Protein AF-A0A3D1IVK3-F1 (afdb_monomer_lite)

Sequence (91 aa):
RDKATSNICTAQALLANMTAMYACYHGPDGLRKIAGRVHSLARFLAAGLERLGHAVQHAVYFDTLAVQHANQTAEDLARIAEAYRINLRVL

Secondary structure (DSSP, 8-state):
-TT-S----S--HHHHHHHHHHHHHHHHHHHHHHHHHHHHHHHHHHHHHHHTT-EES-S--SS---EE-SSS-HHHHHHHHHHTT------

pLDDT: mean 95.6, std 5.66, range [63.56, 98.81]

Foldseek 3Di:
DVPDPDPDDDDPVVVVVVVVVVCVVCDPVNVVVVQVVLQVVQVVVQVVCVVVVWHFPDPDDRNDTDIHDDPDAPVVVQVVVVVVVDGDDDD

Radius of gyration: 19.81 Å; chains: 1; bounding box: 35×41×50 Å

Structure (mmCIF, N/CA/C/O backbone):
data_AF-A0A3D1IVK3-F1
#
_entry.id   AF-A0A3D1IVK3-F1
#
loop_
_atom_site.group_PDB
_atom_site.id
_atom_site.type_symbol
_atom_site.label_atom_id
_atom_site.label_alt_id
_atom_site.label_comp_id
_atom_site.label_asym_id
_atom_site.label_entity_id
_atom_site.label_seq_id
_atom_site.pdbx_PDB_ins_code
_atom_site.Cartn_x
_atom_site.Cartn_y
_atom_site.Cartn_z
_atom_site.occupancy
_atom_site.B_iso_or_equiv
_atom_site.auth_seq_id
_atom_site.auth_comp_id
_atom_site.auth_asym_id
_atom_site.auth_atom_id
_atom_site.pdbx_PDB_model_num
ATOM 1 N N . ARG A 1 1 ? 14.255 24.872 -28.600 1.00 63.56 1 ARG A N 1
ATOM 2 C CA . ARG A 1 1 ? 14.164 25.057 -27.132 1.00 63.56 1 ARG A CA 1
ATOM 3 C C . ARG A 1 1 ? 12.724 25.364 -26.734 1.00 63.56 1 ARG A C 1
ATOM 5 O O . ARG A 1 1 ? 12.174 24.569 -25.996 1.00 63.56 1 ARG A O 1
ATOM 12 N N . ASP A 1 2 ? 12.063 26.343 -27.354 1.00 68.06 2 ASP A N 1
ATOM 13 C CA . ASP A 1 2 ? 10.670 26.721 -27.003 1.00 68.06 2 ASP A CA 1
ATOM 14 C C . ASP A 1 2 ? 9.566 25.860 -27.649 1.00 68.06 2 ASP A C 1
ATOM 16 O O . ASP A 1 2 ? 8.383 26.112 -27.465 1.00 68.06 2 ASP A O 1
ATOM 20 N N . LYS A 1 3 ? 9.947 24.838 -28.426 1.00 82.75 3 LYS A N 1
ATOM 21 C CA . LYS A 1 3 ? 9.035 23.869 -29.063 1.00 82.75 3 LYS A CA 1
ATOM 22 C C . LYS A 1 3 ? 9.238 22.430 -28.565 1.00 82.75 3 LYS A C 1
ATOM 24 O O . LYS A 1 3 ? 8.793 21.492 -29.217 1.00 82.75 3 LYS A O 1
ATOM 29 N N . ALA A 1 4 ? 9.974 22.237 -27.467 1.00 88.81 4 ALA A N 1
ATOM 30 C CA . ALA A 1 4 ? 10.091 20.921 -26.840 1.00 88.81 4 ALA A CA 1
ATOM 31 C C . ALA A 1 4 ? 8.789 20.577 -26.096 1.00 88.81 4 ALA A C 1
ATOM 33 O O . ALA A 1 4 ? 8.132 21.466 -25.563 1.00 88.81 4 ALA A O 1
ATOM 34 N N . THR A 1 5 ? 8.429 19.293 -26.035 1.00 93.94 5 THR A N 1
ATOM 35 C CA . THR A 1 5 ? 7.233 18.808 -25.316 1.00 93.94 5 THR A CA 1
ATOM 36 C C . THR A 1 5 ? 7.374 18.889 -23.794 1.00 93.94 5 THR A C 1
ATOM 38 O O . THR A 1 5 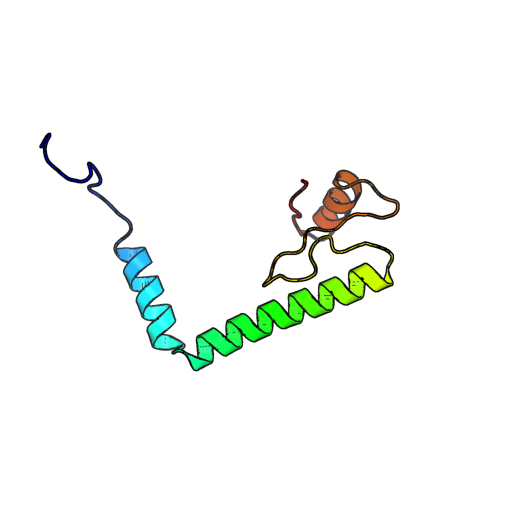? 6.379 18.828 -23.078 1.00 93.94 5 THR A O 1
ATOM 41 N N . SER A 1 6 ? 8.604 19.025 -23.292 1.00 94.38 6 SER A N 1
ATOM 42 C CA . SER A 1 6 ? 8.919 19.239 -21.883 1.00 94.38 6 SER A CA 1
ATOM 43 C C . SER A 1 6 ? 10.264 19.951 -21.739 1.00 94.38 6 SER A C 1
ATOM 45 O O . SER A 1 6 ? 11.120 19.882 -22.623 1.00 94.38 6 SER A O 1
ATOM 47 N N . ASN A 1 7 ? 10.445 20.623 -20.604 1.00 93.50 7 ASN A N 1
ATOM 48 C CA . ASN A 1 7 ? 11.706 21.219 -20.171 1.00 93.50 7 ASN A CA 1
ATOM 49 C C . ASN A 1 7 ? 12.518 20.294 -19.241 1.00 93.50 7 ASN A C 1
ATOM 51 O O . ASN A 1 7 ? 13.562 20.717 -18.741 1.00 93.50 7 ASN A O 1
ATOM 55 N N . ILE A 1 8 ? 12.056 19.060 -18.989 1.00 94.00 8 ILE A N 1
ATOM 56 C CA . ILE A 1 8 ? 12.790 18.083 -18.180 1.00 94.00 8 ILE A CA 1
ATOM 57 C C . ILE A 1 8 ? 14.132 17.743 -18.843 1.00 94.00 8 ILE A C 1
ATOM 59 O O . ILE A 1 8 ? 14.209 17.553 -20.056 1.00 94.00 8 ILE A O 1
ATOM 63 N N . CYS A 1 9 ? 15.194 17.671 -18.041 1.00 94.25 9 CYS A N 1
ATOM 64 C CA . CYS A 1 9 ? 16.543 17.364 -18.515 1.00 94.25 9 CYS A CA 1
ATOM 65 C C . CYS A 1 9 ? 17.100 16.153 -17.756 1.00 94.25 9 CYS A C 1
ATOM 67 O O . CYS A 1 9 ? 17.063 15.035 -18.264 1.00 94.25 9 CYS A O 1
ATOM 69 N N . THR A 1 10 ? 17.507 16.332 -16.496 1.00 94.88 10 THR A N 1
ATOM 70 C CA . THR A 1 10 ? 17.805 15.201 -15.609 1.00 94.88 10 THR A CA 1
ATOM 71 C C . THR A 1 10 ? 16.506 14.630 -15.059 1.00 94.88 10 THR A C 1
ATOM 73 O O . THR A 1 10 ? 15.722 15.336 -14.427 1.00 94.88 10 THR A O 1
ATOM 76 N N . ALA A 1 11 ? 16.292 13.341 -15.296 1.00 95.75 11 ALA A N 1
ATOM 77 C CA . ALA A 1 11 ? 15.161 12.589 -14.768 1.00 95.75 11 ALA A CA 1
ATOM 78 C C . ALA A 1 11 ? 15.643 11.546 -13.742 1.00 95.75 11 ALA A C 1
ATOM 80 O O . ALA A 1 11 ? 16.675 11.717 -13.098 1.00 95.75 11 ALA A O 1
ATOM 81 N N . GLN A 1 12 ? 14.900 10.450 -13.591 1.00 97.81 12 GLN A N 1
ATOM 82 C CA . GLN A 1 12 ? 15.162 9.392 -12.612 1.00 97.81 12 GLN A CA 1
ATOM 83 C C . GLN A 1 12 ? 15.577 8.077 -13.288 1.00 97.81 12 GLN A C 1
ATOM 85 O O . GLN A 1 12 ? 15.051 7.013 -12.974 1.00 97.81 12 GLN A O 1
ATOM 90 N N . ALA A 1 13 ? 16.512 8.143 -14.243 1.00 97.81 13 ALA A N 1
ATOM 91 C CA . ALA A 1 13 ? 16.902 6.988 -15.063 1.00 97.81 13 ALA A CA 1
ATOM 92 C C . ALA A 1 13 ? 17.399 5.799 -14.220 1.00 97.81 13 ALA A C 1
ATOM 94 O O . ALA A 1 13 ? 17.012 4.658 -14.463 1.00 97.81 13 ALA A O 1
ATOM 95 N N . LEU A 1 14 ? 18.202 6.065 -13.184 1.00 98.31 14 LEU A N 1
ATOM 96 C CA . LEU A 1 14 ? 18.703 5.016 -12.297 1.00 98.31 14 LEU A CA 1
ATOM 97 C C . LEU A 1 14 ? 17.569 4.333 -11.514 1.00 98.31 14 LEU A C 1
ATOM 99 O O . LEU A 1 14 ? 17.497 3.106 -11.492 1.00 98.31 14 LEU A O 1
ATOM 103 N N . LEU A 1 15 ? 16.655 5.107 -10.920 1.00 98.44 15 LEU A N 1
ATOM 104 C CA . LEU A 1 15 ? 15.529 4.552 -10.158 1.00 98.44 15 LEU A CA 1
ATOM 105 C C . LEU A 1 15 ? 14.529 3.817 -11.062 1.00 98.44 15 LEU A C 1
ATOM 107 O O . LEU A 1 15 ? 13.971 2.796 -10.658 1.00 98.44 15 LEU A O 1
ATOM 111 N N . ALA A 1 16 ? 14.345 4.279 -12.302 1.00 98.62 16 ALA A N 1
ATOM 112 C CA . ALA A 1 16 ? 13.544 3.577 -13.302 1.00 98.62 16 ALA A CA 1
ATOM 113 C C . ALA A 1 16 ? 14.147 2.202 -13.633 1.00 98.62 16 ALA A C 1
ATOM 115 O O . ALA A 1 16 ? 13.429 1.202 -13.623 1.00 98.62 16 ALA A O 1
ATOM 116 N N . ASN A 1 17 ? 15.469 2.127 -13.824 1.00 98.69 17 ASN A N 1
ATOM 117 C CA . ASN A 1 17 ? 16.160 0.858 -14.050 1.00 98.69 17 ASN A CA 1
ATOM 118 C C . ASN A 1 17 ? 16.053 -0.077 -12.839 1.00 98.69 17 ASN A C 1
ATOM 120 O O . ASN A 1 17 ? 15.761 -1.257 -13.010 1.00 98.69 17 ASN A O 1
ATOM 124 N N . MET A 1 18 ? 16.222 0.434 -11.616 1.00 98.75 18 MET A N 1
ATOM 125 C CA . MET A 1 18 ? 16.032 -0.374 -10.403 1.00 98.75 18 MET A CA 1
ATOM 126 C C . MET A 1 18 ? 14.602 -0.917 -10.299 1.00 98.75 18 MET A C 1
ATOM 128 O O . MET A 1 18 ? 14.412 -2.085 -9.969 1.00 98.75 18 MET A O 1
ATOM 132 N N . THR A 1 19 ? 13.600 -0.100 -10.634 1.00 98.62 19 THR A N 1
ATOM 133 C CA . THR A 1 19 ? 12.185 -0.506 -10.619 1.00 98.62 19 THR A CA 1
ATOM 134 C C . THR A 1 19 ? 11.901 -1.580 -11.672 1.00 98.62 19 THR A C 1
ATOM 136 O O . THR A 1 19 ? 11.241 -2.576 -11.376 1.00 98.62 19 THR A O 1
ATOM 139 N N . ALA A 1 20 ? 12.444 -1.430 -12.884 1.00 98.75 20 ALA A N 1
ATOM 140 C CA . ALA A 1 20 ? 12.329 -2.440 -13.934 1.00 98.75 20 ALA A CA 1
ATOM 141 C C . ALA A 1 20 ? 12.983 -3.764 -13.507 1.00 98.75 20 ALA A C 1
ATOM 143 O O . ALA A 1 20 ? 12.381 -4.825 -13.653 1.00 98.75 20 ALA A O 1
ATOM 144 N N . MET A 1 21 ? 14.175 -3.703 -12.906 1.00 98.75 21 MET A N 1
ATOM 145 C CA . MET A 1 21 ? 14.875 -4.891 -12.409 1.00 98.75 21 MET A CA 1
ATOM 146 C C . MET A 1 21 ? 14.136 -5.564 -11.246 1.00 98.75 21 MET A C 1
ATOM 148 O O . MET A 1 21 ? 14.090 -6.790 -11.203 1.00 98.75 21 MET A O 1
ATOM 152 N N . TYR A 1 22 ? 13.494 -4.801 -10.355 1.00 98.81 22 TYR A N 1
ATOM 153 C CA . TYR A 1 22 ? 12.613 -5.348 -9.316 1.00 98.81 22 TYR A CA 1
ATOM 154 C C . TYR A 1 22 ? 11.457 -6.153 -9.927 1.00 98.81 22 TYR A C 1
ATOM 156 O O . TYR A 1 22 ? 11.188 -7.282 -9.509 1.00 98.81 22 TYR A O 1
ATOM 164 N N . ALA A 1 23 ? 10.810 -5.606 -10.960 1.00 98.75 23 ALA A N 1
ATOM 165 C CA . ALA A 1 23 ? 9.741 -6.298 -11.672 1.00 98.75 23 ALA A CA 1
ATOM 166 C C . ALA A 1 23 ? 10.245 -7.554 -12.406 1.00 98.75 23 ALA A C 1
ATOM 168 O O . ALA A 1 23 ? 9.611 -8.602 -12.299 1.00 98.75 23 ALA A O 1
ATOM 169 N N . CYS A 1 24 ? 11.394 -7.484 -13.091 1.00 98.62 24 CYS A N 1
ATOM 170 C CA . CYS A 1 24 ? 12.015 -8.641 -13.746 1.00 98.62 24 CYS A CA 1
ATOM 171 C C . CYS A 1 24 ? 12.372 -9.748 -12.748 1.00 98.62 24 CYS A C 1
ATOM 173 O O . CYS A 1 24 ? 12.122 -10.919 -13.018 1.00 98.62 24 CYS A O 1
ATOM 175 N N . TYR A 1 25 ? 12.934 -9.381 -11.594 1.00 98.75 25 TYR A N 1
ATOM 176 C CA . TYR A 1 25 ? 13.361 -10.330 -10.568 1.00 98.75 25 TYR A CA 1
ATOM 177 C C . TYR A 1 25 ? 12.182 -11.080 -9.942 1.00 98.75 25 TYR A C 1
ATOM 179 O O . TYR A 1 25 ? 12.243 -12.292 -9.748 1.00 98.75 25 TYR A O 1
ATOM 187 N N . HIS A 1 26 ? 11.097 -10.368 -9.629 1.00 98.75 26 HIS A N 1
ATOM 188 C CA . HIS A 1 26 ? 9.915 -10.982 -9.024 1.00 98.75 26 HIS A CA 1
ATOM 189 C C . HIS A 1 26 ? 8.988 -11.653 -10.044 1.00 98.75 26 HIS A C 1
ATOM 191 O O . HIS A 1 26 ? 8.278 -12.598 -9.690 1.00 98.75 26 HIS A O 1
ATOM 197 N N . GLY A 1 27 ? 8.966 -11.169 -11.286 1.00 98.81 27 GLY A N 1
ATOM 198 C CA . GLY A 1 27 ? 8.001 -11.589 -12.295 1.00 98.81 27 GLY A CA 1
ATOM 199 C C . GLY A 1 27 ? 6.544 -11.283 -11.901 1.00 98.81 27 GLY A C 1
ATOM 200 O O . GLY A 1 27 ? 6.260 -10.780 -10.807 1.00 98.81 27 GLY A O 1
ATOM 201 N N . PRO A 1 28 ? 5.574 -11.595 -12.777 1.00 98.69 28 PRO A N 1
ATOM 202 C CA . PRO A 1 28 ? 4.160 -11.322 -12.515 1.00 98.69 28 PRO A CA 1
ATOM 203 C C . PRO A 1 28 ? 3.630 -12.055 -11.274 1.00 98.69 28 PRO A C 1
ATOM 205 O O . PRO A 1 28 ? 2.866 -11.480 -10.497 1.00 98.69 28 PRO A O 1
ATOM 208 N N . ASP A 1 29 ? 4.061 -13.297 -11.044 1.00 98.69 29 ASP A N 1
ATOM 209 C CA . ASP A 1 29 ? 3.591 -14.096 -9.909 1.00 98.69 29 ASP A CA 1
ATOM 210 C C . ASP A 1 29 ? 4.161 -13.605 -8.576 1.00 98.69 29 ASP A C 1
ATOM 212 O O . ASP A 1 29 ? 3.432 -13.528 -7.583 1.00 98.69 29 ASP A O 1
ATOM 216 N N . GLY A 1 30 ? 5.436 -13.204 -8.543 1.00 98.75 30 GLY A N 1
ATOM 217 C CA . GLY A 1 30 ? 6.043 -12.614 -7.353 1.00 98.75 30 GLY A CA 1
ATOM 218 C C . GLY A 1 30 ? 5.394 -11.282 -6.987 1.00 98.75 30 GLY A C 1
ATOM 219 O O . GLY A 1 30 ? 5.040 -11.079 -5.824 1.00 98.75 30 GLY A O 1
ATOM 220 N N . LEU A 1 31 ? 5.144 -10.413 -7.972 1.00 98.81 31 LEU A N 1
ATOM 221 C CA . LEU A 1 31 ? 4.439 -9.149 -7.741 1.00 98.81 31 LEU A CA 1
ATOM 222 C C . LEU A 1 31 ? 3.000 -9.383 -7.255 1.00 98.81 31 LEU A C 1
ATOM 224 O O . LEU A 1 31 ? 2.575 -8.752 -6.286 1.00 98.81 31 LEU A O 1
ATOM 228 N N . ARG A 1 32 ? 2.269 -10.345 -7.840 1.00 98.81 32 ARG A N 1
ATOM 229 C CA . ARG A 1 32 ? 0.924 -10.724 -7.369 1.00 98.81 32 ARG A CA 1
ATOM 230 C C . ARG A 1 32 ? 0.955 -11.283 -5.946 1.00 98.81 32 ARG A C 1
ATOM 232 O O . ARG A 1 32 ? 0.064 -10.973 -5.158 1.00 98.81 32 ARG A O 1
ATOM 239 N N . LYS A 1 33 ? 1.979 -12.059 -5.583 1.00 98.81 33 LYS A N 1
ATOM 240 C CA . LYS A 1 33 ? 2.163 -12.579 -4.219 1.00 98.81 33 LYS A CA 1
ATOM 241 C C . LYS A 1 33 ? 2.423 -11.460 -3.210 1.00 98.81 33 LYS A C 1
ATOM 243 O O . LYS A 1 33 ? 1.837 -11.476 -2.128 1.00 98.81 33 LYS A O 1
ATOM 248 N N . ILE A 1 34 ? 3.272 -10.491 -3.555 1.00 98.81 34 ILE A N 1
ATOM 249 C CA . ILE A 1 34 ? 3.561 -9.325 -2.706 1.00 98.81 34 ILE A CA 1
ATOM 250 C C . ILE A 1 34 ? 2.284 -8.506 -2.505 1.00 98.81 34 ILE A C 1
ATOM 252 O O . ILE A 1 34 ? 1.884 -8.271 -1.364 1.00 98.81 34 ILE A O 1
ATOM 256 N N . ALA A 1 35 ? 1.595 -8.169 -3.597 1.00 98.81 35 ALA A N 1
ATOM 257 C CA . ALA A 1 35 ? 0.337 -7.433 -3.554 1.00 98.81 35 ALA A CA 1
ATOM 258 C C . ALA A 1 35 ? -0.740 -8.173 -2.743 1.00 98.81 35 ALA A C 1
ATOM 260 O O . ALA A 1 35 ? -1.378 -7.589 -1.869 1.00 98.81 35 ALA A O 1
ATOM 261 N N . GLY A 1 36 ? -0.899 -9.480 -2.971 1.00 98.81 36 GLY A N 1
ATOM 262 C CA . GLY A 1 36 ? -1.852 -10.318 -2.246 1.00 98.81 36 GLY A CA 1
ATOM 263 C C . GLY A 1 36 ? -1.564 -10.385 -0.746 1.00 98.81 36 GLY A C 1
ATOM 264 O O . GLY A 1 36 ? -2.495 -10.322 0.059 1.00 98.81 36 GLY A O 1
ATOM 265 N N . ARG A 1 37 ? -0.287 -10.450 -0.348 1.00 98.81 37 ARG A N 1
ATOM 266 C CA . ARG A 1 37 ? 0.115 -10.401 1.065 1.00 98.81 37 ARG A CA 1
ATOM 267 C C . ARG A 1 37 ? -0.236 -9.059 1.703 1.00 98.81 37 ARG A C 1
ATOM 269 O O . ARG A 1 37 ? -0.834 -9.059 2.775 1.00 98.81 37 ARG A O 1
ATOM 276 N N . VAL A 1 38 ? 0.128 -7.945 1.065 1.00 98.81 38 VAL A N 1
ATOM 277 C CA . VAL A 1 38 ? -0.164 -6.597 1.583 1.00 98.81 38 VAL A CA 1
ATOM 278 C C . VAL A 1 38 ? -1.674 -6.405 1.738 1.00 98.81 38 VAL A C 1
ATOM 280 O O . VAL A 1 38 ? -2.138 -6.059 2.822 1.00 98.81 38 VAL A O 1
ATOM 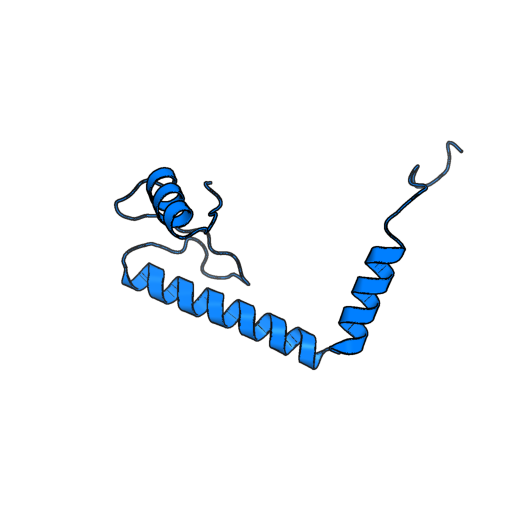283 N N . HIS A 1 39 ? -2.450 -6.744 0.706 1.00 98.81 39 HIS A N 1
ATOM 284 C CA . HIS A 1 39 ? -3.907 -6.654 0.753 1.00 98.81 39 HIS A CA 1
ATOM 285 C C . HIS A 1 39 ? -4.523 -7.548 1.843 1.00 98.81 39 HIS A C 1
ATOM 287 O O . HIS A 1 39 ? -5.432 -7.129 2.556 1.00 98.81 39 HIS A O 1
ATOM 293 N N . SER A 1 40 ? -4.003 -8.765 2.035 1.00 98.69 40 SER A N 1
ATOM 294 C CA . SER A 1 40 ? -4.479 -9.663 3.098 1.00 98.69 40 SER A CA 1
ATOM 295 C C . SER A 1 40 ? -4.231 -9.091 4.497 1.00 98.69 40 SER A C 1
ATOM 297 O O . SER A 1 40 ? -5.098 -9.206 5.361 1.00 98.69 40 SER A O 1
ATOM 299 N N . LEU A 1 41 ? -3.084 -8.438 4.719 1.00 98.81 41 LEU A N 1
ATOM 300 C CA . LEU A 1 41 ? -2.791 -7.752 5.982 1.00 98.81 41 LEU A CA 1
ATOM 301 C C . LEU A 1 41 ? -3.707 -6.540 6.196 1.00 98.81 41 LEU A C 1
ATOM 303 O O . LEU A 1 41 ? -4.218 -6.364 7.300 1.00 98.81 41 LEU A O 1
ATOM 307 N N . ALA A 1 42 ? -3.983 -5.755 5.151 1.00 98.69 42 ALA A N 1
ATOM 308 C CA . ALA A 1 42 ? -4.939 -4.650 5.230 1.00 98.69 42 ALA A CA 1
ATOM 309 C C .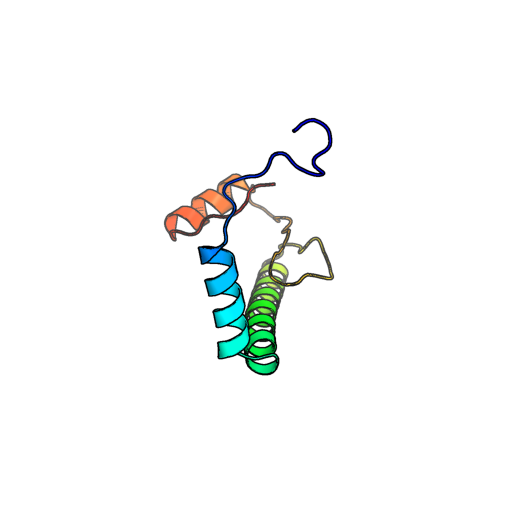 ALA A 1 42 ? -6.359 -5.146 5.554 1.00 98.69 42 ALA A C 1
ATOM 311 O O . ALA A 1 42 ? -7.040 -4.574 6.401 1.00 98.69 42 ALA A O 1
ATOM 312 N N . ARG A 1 43 ? -6.798 -6.261 4.952 1.00 98.50 43 ARG A N 1
ATOM 313 C CA . ARG A 1 43 ? -8.082 -6.904 5.289 1.00 98.50 43 ARG A CA 1
ATOM 314 C C . ARG A 1 43 ? -8.128 -7.412 6.726 1.00 98.50 43 ARG A C 1
ATOM 316 O O . ARG A 1 43 ? -9.146 -7.246 7.390 1.00 98.50 43 ARG A O 1
ATOM 323 N N . PHE A 1 44 ? -7.040 -8.011 7.201 1.00 98.50 44 PHE A N 1
ATOM 324 C CA . PHE A 1 44 ? -6.931 -8.453 8.587 1.00 98.50 44 PHE A CA 1
ATOM 325 C C . PHE A 1 44 ? -7.029 -7.272 9.563 1.00 98.50 44 PHE A C 1
ATOM 327 O O . PHE A 1 44 ? -7.780 -7.344 10.535 1.00 98.50 44 PHE A O 1
ATOM 334 N N . LEU A 1 45 ? -6.336 -6.166 9.270 1.00 98.25 45 LEU A N 1
ATOM 335 C CA . LEU A 1 45 ? -6.408 -4.938 10.060 1.00 98.25 45 LEU A CA 1
ATOM 336 C C . LEU A 1 45 ? -7.826 -4.349 10.072 1.00 98.25 45 LEU A C 1
ATOM 338 O O . LEU A 1 45 ? -8.337 -4.047 11.146 1.00 98.25 45 LEU A O 1
ATOM 342 N N . ALA A 1 46 ? -8.477 -4.241 8.911 1.00 98.25 46 ALA A N 1
ATOM 343 C CA . ALA A 1 46 ? -9.849 -3.745 8.792 1.00 98.25 46 ALA A CA 1
ATOM 344 C C . ALA A 1 46 ? -10.830 -4.549 9.657 1.00 98.25 46 ALA A C 1
ATOM 346 O O . ALA A 1 46 ? -11.533 -3.972 10.483 1.00 98.25 46 ALA A O 1
ATOM 347 N N . ALA A 1 47 ? -10.801 -5.881 9.552 1.00 98.12 47 ALA A N 1
ATOM 348 C CA . ALA A 1 47 ? -11.652 -6.749 10.364 1.00 98.12 47 ALA A CA 1
ATOM 349 C C . ALA A 1 47 ? -11.370 -6.599 11.871 1.00 98.12 47 ALA A C 1
ATOM 351 O O . ALA A 1 47 ? -12.284 -6.678 12.691 1.00 98.12 47 ALA A O 1
ATOM 352 N N . GLY A 1 48 ? -10.107 -6.383 12.257 1.00 97.88 48 GLY A N 1
ATOM 353 C CA . GLY A 1 48 ? -9.734 -6.088 13.641 1.00 97.88 48 GLY A CA 1
ATOM 354 C C . GLY A 1 48 ? -10.309 -4.759 14.135 1.00 97.88 48 GLY A C 1
ATOM 355 O O . GLY A 1 48 ? -10.877 -4.710 15.223 1.00 97.88 48 GLY A O 1
ATOM 356 N N . LEU A 1 49 ? -10.209 -3.703 13.326 1.00 96.06 49 LEU A N 1
ATOM 357 C CA . LEU A 1 49 ? -10.737 -2.373 13.638 1.00 96.06 49 LEU A CA 1
ATOM 358 C C . LEU A 1 49 ? -12.265 -2.382 13.781 1.00 96.06 49 LEU A C 1
ATOM 360 O O . LEU A 1 49 ? -12.781 -1.848 14.761 1.00 96.06 49 LEU A O 1
ATOM 364 N N . GLU A 1 50 ? -12.970 -3.050 12.866 1.00 96.12 50 GLU A N 1
ATOM 365 C CA . GLU A 1 50 ? -14.431 -3.212 12.915 1.00 96.12 50 GLU A CA 1
ATOM 366 C C . GLU A 1 50 ? -14.886 -3.943 14.179 1.00 96.12 50 GLU A C 1
ATOM 368 O O . GLU A 1 50 ? -15.817 -3.512 14.858 1.00 96.12 50 GLU A O 1
ATOM 373 N N . ARG A 1 51 ? -14.177 -5.009 14.566 1.00 96.88 51 ARG A N 1
ATOM 374 C CA . ARG A 1 51 ? -14.447 -5.734 15.819 1.00 96.88 51 ARG A CA 1
ATOM 375 C C . ARG A 1 51 ? -14.214 -4.891 17.073 1.00 96.88 51 ARG A C 1
ATOM 377 O O . ARG A 1 51 ? -14.813 -5.184 18.103 1.00 96.88 51 ARG A O 1
ATOM 384 N N . LEU A 1 52 ? -13.347 -3.883 16.998 1.00 95.12 52 LEU A N 1
ATOM 385 C CA . LEU A 1 52 ? -13.088 -2.926 18.078 1.00 95.12 52 LEU A CA 1
ATOM 386 C C . LEU A 1 52 ? -14.058 -1.729 18.056 1.00 95.12 52 LEU A C 1
ATOM 388 O O . LEU A 1 52 ? -13.954 -0.849 18.907 1.00 95.12 52 LEU A O 1
ATOM 392 N N . GLY A 1 53 ? -15.013 -1.704 17.120 1.00 94.94 53 GLY A N 1
ATOM 393 C CA . GLY A 1 53 ? -16.049 -0.676 17.015 1.00 94.94 53 GLY A CA 1
ATOM 394 C C . GLY A 1 53 ? -15.679 0.522 16.138 1.00 94.94 53 GLY A C 1
ATOM 395 O O . GLY A 1 53 ? -16.467 1.458 16.042 1.00 94.94 53 GLY A O 1
ATOM 396 N N . HIS A 1 54 ? -14.515 0.515 15.487 1.00 95.56 54 HIS A N 1
ATOM 397 C CA . HIS A 1 54 ? -14.166 1.521 14.481 1.00 95.56 54 HIS A CA 1
ATOM 398 C C . HIS A 1 54 ? -14.835 1.196 13.143 1.00 95.56 54 HIS A C 1
ATOM 400 O O . HIS A 1 54 ? -15.025 0.028 12.819 1.00 95.56 54 HIS A O 1
ATOM 406 N N . ALA A 1 55 ? -15.148 2.201 12.326 1.00 95.56 55 ALA A N 1
ATOM 407 C CA . ALA A 1 55 ? -15.731 1.962 11.005 1.00 95.56 55 ALA A CA 1
ATOM 408 C C . ALA A 1 55 ? -14.705 2.219 9.895 1.00 95.56 55 ALA A C 1
ATOM 410 O O . ALA A 1 55 ? -14.108 3.293 9.823 1.00 95.56 55 ALA A O 1
ATOM 411 N N . VAL A 1 56 ? -14.512 1.248 9.002 1.00 96.88 56 VAL A N 1
ATOM 412 C CA . VAL A 1 56 ? -13.740 1.452 7.770 1.00 96.88 56 VAL A CA 1
ATOM 413 C C . VAL A 1 56 ? -14.647 2.141 6.753 1.00 96.88 56 VAL A C 1
ATOM 415 O O . VAL A 1 56 ? -15.693 1.618 6.383 1.00 96.88 56 VAL A O 1
ATOM 418 N N . GLN A 1 57 ? -14.265 3.339 6.310 1.00 96.12 57 GLN A N 1
ATOM 419 C CA . GLN A 1 57 ? -15.154 4.210 5.530 1.00 96.12 57 GLN A CA 1
ATOM 420 C C . GLN A 1 57 ? -15.396 3.719 4.094 1.00 96.12 57 GLN A C 1
ATOM 422 O O . GLN A 1 57 ? -16.373 4.107 3.455 1.00 96.12 57 GLN A O 1
ATOM 427 N N . HIS A 1 58 ? -14.503 2.884 3.563 1.00 96.44 58 HIS A N 1
ATOM 428 C CA . HIS A 1 58 ? -14.569 2.394 2.190 1.00 96.44 58 HIS A CA 1
ATOM 429 C C . HIS A 1 58 ? -14.634 0.870 2.168 1.00 96.44 58 HIS A C 1
ATOM 431 O O . HIS A 1 58 ? -13.767 0.201 2.720 1.00 96.44 58 HIS A O 1
ATOM 437 N N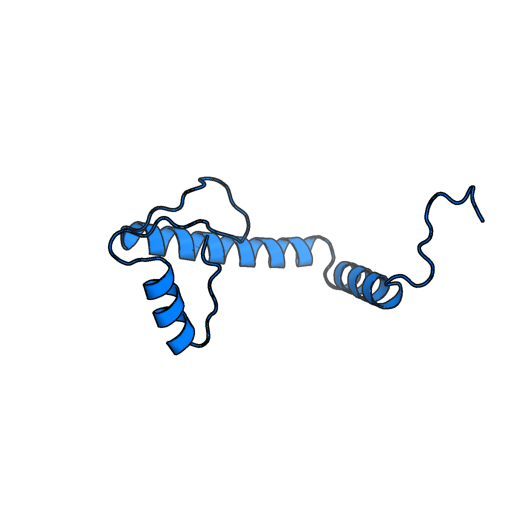 . ALA A 1 59 ? -15.630 0.319 1.472 1.00 94.00 59 ALA A N 1
ATOM 438 C CA . ALA A 1 59 ? -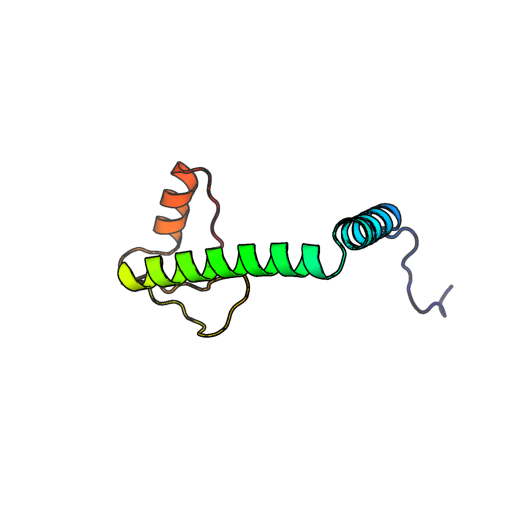15.807 -1.129 1.348 1.00 94.00 59 ALA A CA 1
ATOM 439 C C . ALA A 1 59 ? -14.754 -1.802 0.446 1.00 94.00 59 ALA A C 1
ATOM 441 O O . ALA A 1 59 ? -14.519 -3.003 0.554 1.00 94.00 59 ALA A O 1
ATOM 442 N N . VAL A 1 60 ? -14.129 -1.041 -0.459 1.00 97.38 60 VAL A N 1
ATOM 443 C CA . VAL A 1 60 ? -13.112 -1.534 -1.395 1.00 97.38 60 VAL A CA 1
ATOM 444 C C . VAL A 1 60 ? -11.834 -0.729 -1.212 1.00 97.38 60 VAL A C 1
ATOM 446 O O . VAL A 1 60 ? -11.847 0.498 -1.280 1.00 97.38 60 VAL A O 1
ATOM 449 N N . TYR A 1 61 ? -10.729 -1.432 -0.991 1.00 98.06 61 TYR A N 1
ATOM 450 C CA . TYR A 1 61 ? -9.401 -0.868 -0.775 1.00 98.06 61 TYR A CA 1
ATOM 451 C C . TYR A 1 61 ? -8.329 -1.887 -1.165 1.00 98.06 61 TYR A C 1
ATOM 453 O O . TYR A 1 61 ? -8.592 -3.088 -1.237 1.00 98.06 61 TYR A O 1
ATOM 461 N N . PHE A 1 62 ? -7.106 -1.408 -1.390 1.00 98.56 62 PHE A N 1
ATOM 462 C CA . PHE A 1 62 ? -5.944 -2.268 -1.589 1.00 98.56 62 PHE A CA 1
ATOM 463 C C . PHE A 1 62 ? -5.158 -2.434 -0.283 1.00 98.56 62 PHE A C 1
ATOM 465 O O . PHE A 1 62 ? -5.297 -3.460 0.379 1.00 98.56 62 PHE A O 1
ATOM 472 N N . ASP A 1 63 ? -4.392 -1.422 0.117 1.00 98.50 63 ASP A N 1
ATOM 473 C CA . ASP A 1 63 ? -3.483 -1.461 1.270 1.00 98.50 63 ASP A CA 1
ATOM 474 C C . ASP A 1 63 ? -3.721 -0.341 2.297 1.00 98.50 63 ASP A C 1
ATOM 476 O O . ASP A 1 63 ? -3.113 -0.337 3.364 1.00 98.50 63 ASP A O 1
ATOM 480 N N . THR A 1 64 ? -4.620 0.592 1.987 1.00 98.44 64 THR A N 1
ATOM 481 C CA . THR A 1 64 ? -4.846 1.815 2.757 1.00 98.44 64 THR A CA 1
ATOM 482 C C . THR A 1 64 ? -6.283 1.864 3.259 1.00 98.44 64 THR A C 1
ATOM 484 O O . THR A 1 64 ? -7.219 1.653 2.488 1.00 98.44 64 THR A O 1
ATOM 487 N N . LEU A 1 65 ? -6.459 2.173 4.545 1.00 97.81 65 LEU A N 1
ATOM 488 C CA . LEU A 1 65 ? -7.762 2.258 5.204 1.00 97.81 65 LEU A CA 1
ATOM 489 C C . LEU A 1 65 ? -8.005 3.683 5.703 1.00 97.81 65 LEU A C 1
ATOM 491 O O . LEU A 1 65 ? -7.186 4.227 6.440 1.00 97.81 65 LEU A O 1
ATOM 495 N N . ALA A 1 66 ? -9.153 4.257 5.345 1.00 97.12 66 ALA A N 1
ATOM 496 C CA . ALA A 1 66 ? -9.702 5.425 6.024 1.00 97.12 66 ALA A CA 1
ATOM 497 C C . ALA A 1 66 ? -10.613 4.931 7.152 1.00 97.12 66 ALA A C 1
ATOM 499 O O . ALA A 1 66 ? -11.559 4.179 6.902 1.00 97.12 66 ALA A O 1
ATOM 500 N N . VAL A 1 67 ? -10.302 5.311 8.389 1.00 96.25 67 VAL A N 1
ATOM 501 C CA . VAL A 1 67 ? -10.941 4.756 9.586 1.00 96.25 67 VAL A CA 1
ATOM 502 C C . VAL A 1 67 ? -11.653 5.870 10.333 1.00 96.25 67 VAL A C 1
ATOM 504 O O . VAL A 1 67 ? -11.033 6.837 10.763 1.00 96.25 67 VAL A O 1
ATOM 507 N N . GLN A 1 68 ? -12.961 5.720 10.509 1.00 94.88 68 GLN A N 1
ATOM 508 C CA . GLN A 1 68 ? -13.732 6.520 11.442 1.00 94.88 68 GLN A CA 1
ATOM 509 C C . GLN A 1 68 ? -13.554 5.937 12.846 1.00 94.88 68 GLN A C 1
ATOM 511 O O . GLN A 1 68 ? -13.989 4.823 13.153 1.00 94.88 68 GLN A O 1
ATOM 516 N N . HIS A 1 69 ? -12.897 6.705 13.704 1.00 90.94 69 HIS A N 1
ATOM 517 C CA . HIS A 1 69 ? -12.752 6.402 15.121 1.00 90.94 69 HIS A CA 1
ATOM 518 C C . HIS A 1 69 ? -14.085 6.511 15.876 1.00 90.94 69 HIS A C 1
ATOM 520 O O . HIS A 1 69 ? -14.948 7.313 15.512 1.00 90.94 69 HIS A O 1
ATOM 526 N N . ALA A 1 70 ? -14.237 5.692 16.920 1.00 86.06 70 ALA A N 1
ATOM 527 C CA . ALA A 1 70 ? -15.475 5.586 17.687 1.00 86.06 70 ALA A CA 1
ATOM 528 C C . ALA A 1 70 ? -15.493 6.534 18.894 1.00 86.06 70 ALA A C 1
ATOM 530 O O . ALA A 1 70 ? -16.447 7.281 19.066 1.00 86.06 70 ALA A O 1
ATOM 531 N N . ASN A 1 71 ? -14.430 6.509 19.710 1.00 82.75 71 ASN A N 1
ATOM 532 C CA . ASN A 1 71 ? -14.421 7.153 21.029 1.00 82.75 71 ASN A CA 1
ATOM 533 C C . ASN A 1 71 ? -13.261 8.142 21.241 1.00 82.75 71 ASN A C 1
ATOM 535 O O . ASN A 1 71 ? -13.377 9.042 22.065 1.00 82.75 71 ASN A O 1
ATOM 539 N N . GLN A 1 72 ? -12.136 7.961 20.548 1.00 87.44 72 GLN A N 1
ATOM 540 C CA . GLN A 1 72 ? -10.954 8.828 20.623 1.00 87.44 72 GLN A CA 1
ATOM 541 C C . GLN A 1 72 ? -10.903 9.778 19.430 1.00 87.44 72 GLN A C 1
ATOM 543 O O . GLN A 1 72 ? -11.487 9.453 18.401 1.00 87.44 72 GLN A O 1
ATOM 548 N N . THR A 1 73 ? -10.171 10.891 19.536 1.00 91.62 73 THR A N 1
ATOM 549 C CA . THR A 1 73 ? -9.851 11.750 18.383 1.00 91.62 73 THR A CA 1
ATOM 550 C C . THR A 1 73 ? -8.732 11.148 17.530 1.00 91.62 73 THR A C 1
ATOM 552 O O . THR A 1 73 ? -8.027 10.220 17.948 1.00 91.62 73 THR A O 1
ATOM 555 N N . ALA A 1 74 ? -8.570 11.640 16.301 1.00 91.88 74 ALA A N 1
ATOM 556 C CA . ALA A 1 74 ? -7.542 11.145 15.392 1.00 91.88 74 ALA A CA 1
ATOM 557 C C . ALA A 1 74 ? -6.135 11.460 15.928 1.00 91.88 74 ALA A C 1
ATOM 559 O O . ALA A 1 74 ? -5.228 10.632 15.819 1.00 91.88 74 ALA A O 1
ATOM 560 N N . GLU A 1 75 ? -5.975 12.611 16.582 1.00 93.69 75 GLU A N 1
ATOM 561 C CA . GLU A 1 75 ? -4.740 13.045 17.234 1.00 93.69 75 GLU A CA 1
ATOM 562 C C . GLU A 1 75 ? -4.376 12.147 18.421 1.00 93.69 75 GLU A C 1
ATOM 564 O O . GLU A 1 75 ? -3.207 11.799 18.601 1.00 93.69 75 GLU A O 1
ATOM 569 N N . ASP A 1 76 ? -5.364 11.719 19.211 1.00 94.00 76 ASP A N 1
ATOM 570 C CA . ASP A 1 76 ? -5.132 10.800 20.326 1.00 94.00 76 ASP A CA 1
ATOM 571 C C . ASP A 1 76 ? -4.634 9.439 19.838 1.00 94.00 76 ASP A C 1
ATOM 573 O O . ASP A 1 76 ? -3.686 8.884 20.402 1.00 94.00 76 ASP A O 1
ATOM 577 N N . LEU A 1 77 ? -5.239 8.913 18.770 1.00 94.12 77 LEU A N 1
ATOM 578 C CA . LEU A 1 77 ? -4.815 7.652 18.162 1.00 94.12 77 LEU A CA 1
ATOM 579 C C . LEU A 1 77 ? -3.416 7.763 17.543 1.00 94.12 77 LEU A C 1
ATOM 581 O O . LEU A 1 77 ? -2.604 6.855 17.730 1.00 94.12 77 LEU A O 1
ATOM 585 N N . ALA A 1 78 ? -3.110 8.871 16.861 1.00 95.25 78 ALA A N 1
ATOM 586 C CA . ALA A 1 78 ? -1.777 9.130 16.320 1.00 95.25 78 ALA A CA 1
ATOM 587 C C . ALA A 1 78 ? -0.717 9.167 17.433 1.00 95.25 78 ALA A C 1
ATOM 589 O O . ALA A 1 78 ? 0.288 8.464 17.346 1.00 95.25 78 ALA A O 1
ATOM 590 N N . ARG A 1 79 ? -0.983 9.878 18.533 1.00 96.06 79 ARG A N 1
ATOM 591 C CA . ARG A 1 79 ? -0.086 9.948 19.697 1.00 96.06 79 ARG A CA 1
ATOM 592 C C . ARG A 1 79 ? 0.123 8.588 20.371 1.00 96.06 79 ARG A C 1
ATOM 594 O O . ARG A 1 79 ? 1.230 8.282 20.811 1.00 96.06 79 ARG A O 1
ATOM 601 N N . ILE A 1 80 ? -0.917 7.753 20.460 1.00 95.88 80 ILE A N 1
ATOM 602 C CA . ILE A 1 80 ? -0.770 6.370 20.946 1.00 95.88 80 ILE A CA 1
ATOM 603 C C . ILE A 1 80 ? 0.133 5.576 19.994 1.00 95.88 80 ILE A C 1
ATOM 605 O O . ILE A 1 80 ? 1.049 4.900 20.457 1.00 95.88 80 ILE A O 1
ATOM 609 N N . ALA A 1 81 ? -0.078 5.675 18.679 1.00 96.75 81 ALA A N 1
ATOM 610 C CA . ALA A 1 81 ? 0.729 4.973 17.680 1.00 96.75 81 ALA A CA 1
ATOM 611 C C . ALA A 1 81 ? 2.212 5.401 17.708 1.00 96.75 81 ALA A C 1
ATOM 613 O O . ALA A 1 81 ? 3.101 4.551 17.592 1.00 96.75 81 ALA A O 1
ATOM 614 N N . GLU A 1 82 ? 2.496 6.681 17.960 1.00 97.62 82 GLU A N 1
ATOM 615 C CA . GLU A 1 82 ? 3.858 7.213 18.090 1.00 97.62 82 GLU A CA 1
ATOM 616 C C . GLU A 1 82 ? 4.642 6.568 19.240 1.00 97.62 82 GLU A C 1
ATOM 618 O O . GLU A 1 82 ? 5.835 6.280 19.085 1.00 97.62 82 GLU A O 1
ATOM 623 N N . ALA A 1 83 ? 3.980 6.254 20.361 1.00 97.81 83 ALA A N 1
ATOM 624 C CA . ALA A 1 83 ? 4.599 5.519 21.469 1.00 97.81 83 ALA A CA 1
ATOM 625 C C . ALA A 1 83 ? 5.082 4.117 21.041 1.00 97.81 83 ALA A C 1
ATOM 627 O O . ALA A 1 83 ? 6.045 3.592 21.600 1.00 97.81 83 ALA A O 1
ATOM 628 N N . TYR A 1 84 ? 4.468 3.548 19.998 1.00 97.94 84 TYR A N 1
ATOM 629 C CA . TYR A 1 84 ? 4.868 2.296 19.349 1.00 97.94 84 TYR A CA 1
ATOM 630 C C . TYR A 1 84 ? 5.715 2.502 18.082 1.00 97.94 84 TYR A C 1
ATOM 632 O O . TYR A 1 84 ? 5.970 1.541 17.356 1.00 97.94 84 TYR A O 1
ATOM 640 N N . ARG A 1 85 ? 6.197 3.727 17.821 1.00 98.06 85 ARG A N 1
ATOM 641 C CA . ARG A 1 85 ? 7.011 4.097 16.645 1.00 98.06 85 ARG A CA 1
ATOM 642 C C . ARG A 1 85 ? 6.275 3.896 15.313 1.00 98.06 85 ARG A C 1
ATOM 644 O O . ARG A 1 85 ? 6.903 3.589 14.299 1.00 98.06 85 ARG A O 1
ATOM 651 N N . ILE A 1 86 ? 4.956 4.082 15.318 1.00 98.31 86 ILE A N 1
ATOM 652 C CA . ILE A 1 86 ? 4.089 3.998 14.139 1.00 98.31 86 ILE A CA 1
ATOM 653 C C . ILE A 1 86 ? 3.497 5.378 13.861 1.00 98.31 86 ILE A C 1
ATOM 655 O O . ILE A 1 86 ? 2.896 5.985 14.740 1.00 98.31 86 ILE A O 1
ATOM 659 N N . ASN A 1 87 ? 3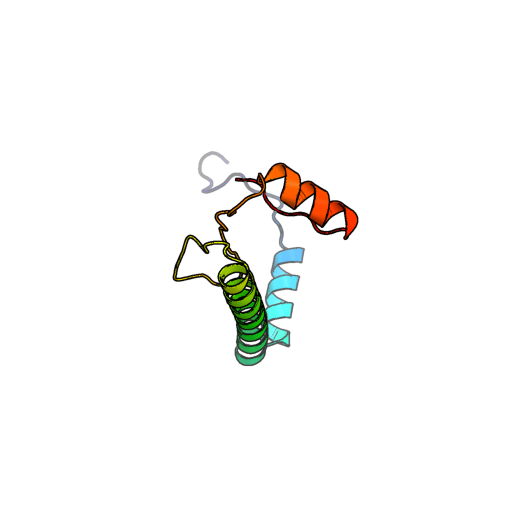.618 5.842 12.617 1.00 97.44 87 ASN A N 1
ATOM 660 C CA . ASN A 1 87 ? 2.989 7.081 12.170 1.00 97.44 87 ASN A CA 1
ATOM 661 C C . ASN A 1 87 ? 1.693 6.762 11.424 1.00 97.44 87 ASN A C 1
ATOM 663 O O . ASN A 1 87 ? 1.688 5.930 10.513 1.00 97.44 87 ASN A O 1
ATOM 667 N N . LEU A 1 88 ? 0.614 7.455 11.781 1.00 96.81 88 LEU A N 1
ATOM 668 C CA . LEU A 1 88 ? -0.663 7.411 11.073 1.00 96.81 88 LEU A CA 1
ATOM 669 C C . LEU A 1 88 ? -0.892 8.734 10.340 1.00 96.81 88 LEU A C 1
ATOM 671 O O . LEU A 1 88 ? -0.437 9.790 10.777 1.00 96.81 88 LEU A O 1
ATOM 675 N N . ARG A 1 89 ? -1.614 8.683 9.220 1.00 96.56 89 ARG A N 1
ATOM 676 C CA . ARG A 1 89 ? -2.067 9.890 8.528 1.00 96.56 89 ARG A CA 1
ATOM 677 C C . ARG A 1 89 ? -3.356 10.385 9.182 1.00 96.56 89 ARG A C 1
ATOM 679 O O . ARG A 1 89 ? -4.375 9.711 9.083 1.00 96.56 89 ARG A O 1
ATOM 686 N N . VAL A 1 90 ? -3.302 11.561 9.798 1.00 93.94 90 VAL A N 1
ATOM 687 C CA . VAL A 1 90 ? -4.489 12.292 10.266 1.00 93.94 90 VAL A CA 1
ATOM 688 C C . VAL A 1 90 ? -5.158 12.955 9.053 1.00 93.94 90 VAL A C 1
ATOM 690 O O . VAL A 1 90 ? -4.455 13.501 8.195 1.00 93.94 90 VAL A O 1
ATOM 693 N N . LEU A 1 91 ? -6.483 12.822 8.935 1.00 85.62 91 LEU A N 1
ATOM 694 C CA . LEU A 1 91 ? -7.302 13.327 7.824 1.00 85.62 91 LEU A CA 1
ATOM 695 C C . LEU A 1 91 ? -8.215 14.462 8.279 1.00 85.62 91 LEU A C 1
ATOM 697 O O . LEU A 1 91 ? -8.692 14.382 9.430 1.00 85.62 91 LEU A O 1
#